Protein AF-X0WJG1-F1 (afdb_monomer_lite)

pLDDT: mean 90.68, std 10.4, range [37.47, 98.19]

Foldseek 3Di:
DADVVVLCVPFDAAKEAAFDPPAQFLLVVLVVVVVVDDWDPVLSVVLNVVCVVVVPDGRLTFGPRPDMHHDPVDVVRVQLVVQLVVQCVSGIVHSRNGNSSSCVVSVHDGHHDYVVSCVNHDDDPDPPD

Sequence (129 aa):
VGDLNEFCSEVPNWFSISKHPHRNCIYDEIKAVVKLKGIDLNDAFDQHRRYDIDGFPKNFGLGENGVMLRDLSDKKVHDICDMWWDEYSKGIKRDQCSLMYCFWKLGYMPDLFSQSIFNKYFVCHRKHG

Radius of gyration: 15.27 Å; chains: 1; bounding box: 34×35×36 Å

Structure (mmCIF, N/CA/C/O backbone):
data_AF-X0WJG1-F1
#
_entry.id   AF-X0WJG1-F1
#
loop_
_atom_site.group_PDB
_atom_site.id
_atom_site.type_symbol
_atom_site.label_atom_id
_atom_site.label_alt_id
_atom_site.label_comp_id
_atom_site.label_asym_id
_atom_site.label_entity_id
_atom_site.label_seq_id
_atom_site.pdbx_PDB_ins_code
_atom_site.Cartn_x
_atom_site.Cartn_y
_atom_site.Cartn_z
_atom_site.occupancy
_atom_site.B_iso_or_equiv
_atom_site.auth_seq_id
_atom_site.auth_comp_id
_atom_site.auth_asym_id
_atom_site.auth_atom_id
_atom_site.pdbx_PDB_model_num
ATOM 1 N N . VAL A 1 1 ? 22.676 10.203 -12.153 1.00 57.69 1 VAL A N 1
ATOM 2 C CA . VAL A 1 1 ? 21.242 9.841 -12.232 1.00 57.69 1 VAL A CA 1
ATOM 3 C C . VAL A 1 1 ? 21.205 8.406 -12.719 1.00 57.69 1 VAL A C 1
ATOM 5 O O . VAL A 1 1 ? 21.928 8.135 -13.669 1.00 57.69 1 VAL A O 1
ATOM 8 N N . GLY A 1 2 ? 20.529 7.496 -12.013 1.00 68.81 2 GLY A N 1
ATOM 9 C CA . GLY A 1 2 ? 20.475 6.082 -12.407 1.00 68.81 2 GLY A CA 1
ATOM 10 C C . GLY A 1 2 ? 19.674 5.875 -13.696 1.00 68.81 2 GLY A C 1
ATOM 11 O O . GLY A 1 2 ? 18.798 6.685 -14.003 1.00 68.81 2 GLY A O 1
ATOM 12 N N . ASP A 1 3 ? 19.987 4.820 -14.450 1.00 84.75 3 ASP A N 1
ATOM 13 C CA . ASP A 1 3 ? 19.256 4.451 -15.667 1.00 84.75 3 ASP A CA 1
ATOM 14 C C . ASP A 1 3 ? 17.943 3.739 -15.296 1.00 84.75 3 ASP A C 1
ATOM 16 O O . ASP A 1 3 ? 17.934 2.745 -14.567 1.00 84.75 3 ASP A O 1
ATOM 20 N N . LEU A 1 4 ? 16.815 4.262 -15.784 1.00 84.12 4 LEU A N 1
ATOM 21 C CA . LEU A 1 4 ? 15.493 3.687 -15.529 1.00 84.12 4 LEU A CA 1
ATOM 22 C C . LEU A 1 4 ? 15.304 2.322 -16.203 1.00 84.12 4 LEU A C 1
ATOM 24 O O . LEU A 1 4 ? 14.582 1.489 -15.665 1.00 84.12 4 LEU A O 1
ATOM 28 N N . ASN A 1 5 ? 15.952 2.065 -17.341 1.00 85.81 5 ASN A N 1
ATOM 29 C CA . ASN A 1 5 ? 15.894 0.766 -18.010 1.00 85.81 5 ASN A CA 1
ATOM 30 C C . ASN A 1 5 ? 16.617 -0.305 -17.189 1.00 85.81 5 ASN A C 1
ATOM 32 O O . ASN A 1 5 ? 16.128 -1.429 -17.078 1.00 85.81 5 ASN A O 1
ATOM 36 N N . GLU A 1 6 ? 17.751 0.050 -16.578 1.00 88.56 6 GLU A N 1
ATOM 37 C CA . GLU A 1 6 ? 18.448 -0.838 -15.645 1.00 88.56 6 GLU A CA 1
ATOM 38 C C . GLU A 1 6 ? 17.585 -1.113 -14.411 1.00 88.56 6 GLU A C 1
ATOM 40 O O . GLU A 1 6 ? 17.425 -2.270 -14.033 1.00 88.56 6 GLU A O 1
ATOM 45 N N . PHE A 1 7 ? 16.961 -0.080 -13.831 1.00 87.69 7 PHE A N 1
ATOM 46 C CA . PHE A 1 7 ? 16.031 -0.255 -12.712 1.00 87.69 7 PHE A CA 1
ATOM 47 C C . PHE A 1 7 ? 14.886 -1.214 -13.068 1.00 87.69 7 PHE A C 1
ATOM 49 O O . PHE A 1 7 ? 14.675 -2.190 -12.353 1.00 87.69 7 PHE A O 1
ATOM 56 N N . CYS A 1 8 ? 14.200 -0.990 -14.194 1.00 86.75 8 CYS A N 1
ATOM 57 C CA . CYS A 1 8 ? 13.125 -1.863 -14.676 1.00 86.75 8 CYS A CA 1
ATOM 58 C C . CYS A 1 8 ? 13.588 -3.297 -14.974 1.00 86.75 8 CYS A C 1
ATOM 60 O O . CYS A 1 8 ? 12.767 -4.202 -14.998 1.00 86.75 8 CYS A O 1
ATOM 62 N N .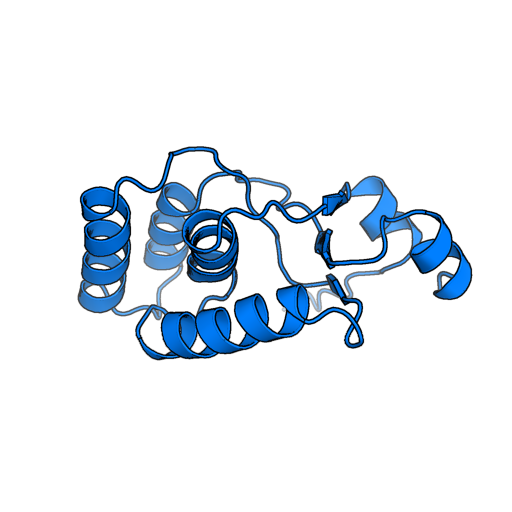 SER A 1 9 ? 14.881 -3.516 -15.218 1.00 87.12 9 SER A N 1
ATOM 63 C CA . SER A 1 9 ? 15.435 -4.858 -15.429 1.00 87.12 9 SER A CA 1
ATOM 64 C C . SER A 1 9 ? 15.780 -5.573 -14.113 1.00 87.12 9 SER A C 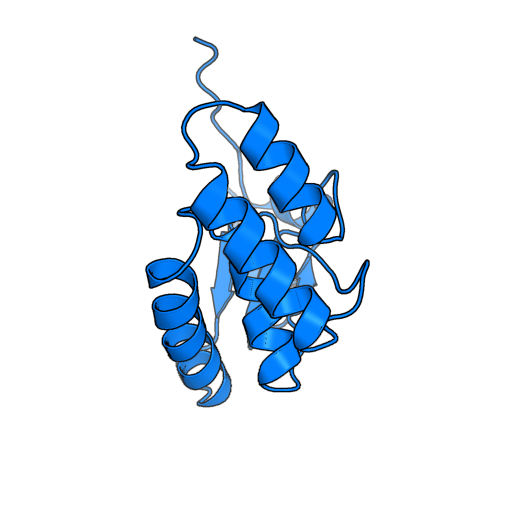1
ATOM 66 O O . SER A 1 9 ? 15.892 -6.796 -14.101 1.00 87.12 9 SER A O 1
ATOM 68 N N . GLU A 1 10 ? 15.960 -4.835 -13.010 1.00 86.06 10 GLU A N 1
ATOM 69 C CA . GLU A 1 10 ? 16.345 -5.370 -11.692 1.00 86.06 10 GLU A CA 1
ATOM 70 C C . GLU A 1 10 ? 15.166 -5.622 -10.743 1.00 86.06 10 GLU A C 1
ATOM 72 O O . GLU A 1 10 ? 15.313 -6.387 -9.786 1.00 86.06 10 GLU A O 1
ATOM 77 N N . VAL A 1 11 ? 14.007 -4.997 -10.975 1.00 84.62 11 VAL A N 1
ATOM 78 C CA . VAL A 1 11 ? 12.799 -5.211 -10.162 1.00 84.62 11 VAL A CA 1
ATOM 79 C C . VAL A 1 11 ? 11.711 -5.938 -10.958 1.00 84.62 11 VAL A C 1
ATOM 81 O O . VAL A 1 11 ? 11.576 -5.688 -12.149 1.00 84.62 11 VAL A O 1
ATOM 84 N N . PRO A 1 12 ? 10.908 -6.824 -10.338 1.00 80.38 12 PRO A N 1
ATOM 85 C CA . PRO A 1 12 ? 9.774 -7.455 -11.013 1.00 80.38 12 PRO A CA 1
ATOM 86 C C . PRO A 1 12 ? 8.743 -6.440 -11.532 1.00 80.38 12 PRO A C 1
ATOM 88 O O . PRO A 1 12 ? 8.494 -5.402 -10.913 1.00 80.38 12 PRO A O 1
ATOM 91 N N . ASN A 1 13 ? 8.110 -6.754 -12.664 1.00 79.12 13 ASN A N 1
ATOM 92 C CA . ASN A 1 13 ? 7.489 -5.716 -13.496 1.00 79.12 13 ASN A CA 1
ATOM 93 C C . ASN A 1 13 ? 6.014 -5.428 -13.207 1.00 79.12 13 ASN A C 1
ATOM 95 O O . ASN A 1 13 ? 5.543 -4.344 -13.546 1.00 79.12 13 ASN A O 1
ATOM 99 N N . TRP A 1 14 ? 5.263 -6.364 -12.622 1.00 92.88 14 TRP A N 1
ATOM 100 C CA . TRP A 1 14 ? 3.807 -6.208 -12.577 1.00 92.88 14 TRP A CA 1
ATOM 101 C C . TRP A 1 14 ? 3.380 -5.144 -11.548 1.00 92.88 14 TRP A C 1
ATOM 103 O O . TRP A 1 14 ? 2.638 -4.225 -11.894 1.00 92.88 14 TRP A O 1
ATOM 113 N N . PHE A 1 15 ? 3.903 -5.199 -10.315 1.00 95.81 15 PHE A N 1
ATOM 114 C CA . PHE A 1 15 ? 3.747 -4.142 -9.311 1.00 95.81 15 PHE A CA 1
ATOM 115 C C . PHE A 1 15 ? 4.878 -4.205 -8.271 1.00 95.81 15 PHE A C 1
ATOM 117 O O . PHE A 1 15 ? 4.848 -5.014 -7.345 1.00 95.81 15 PHE A O 1
ATOM 124 N N . SER A 1 16 ? 5.850 -3.301 -8.397 1.00 95.69 16 SER A N 1
ATOM 125 C CA . SER A 1 16 ? 7.003 -3.168 -7.500 1.00 95.69 16 SER A CA 1
ATOM 126 C C . SER A 1 16 ? 6.957 -1.861 -6.712 1.00 95.69 16 SER A C 1
ATOM 128 O O . SER A 1 16 ? 6.669 -0.802 -7.269 1.00 95.69 16 SER A O 1
ATOM 130 N N . ILE A 1 17 ? 7.276 -1.910 -5.420 1.00 95.31 17 ILE A N 1
ATOM 131 C CA . ILE A 1 17 ? 7.202 -0.773 -4.491 1.00 95.31 17 ILE A CA 1
ATOM 132 C C . ILE A 1 17 ? 8.468 -0.719 -3.639 1.00 95.31 17 ILE A C 1
ATOM 134 O O . ILE A 1 17 ? 8.979 -1.754 -3.204 1.00 95.31 17 ILE A O 1
ATOM 138 N N . SER A 1 18 ? 8.967 0.485 -3.351 1.00 94.50 18 SER A N 1
ATOM 139 C CA . SER A 1 18 ? 10.063 0.636 -2.396 1.00 94.50 18 SER A CA 1
ATOM 140 C C . SER A 1 18 ? 9.629 0.150 -1.014 1.00 94.50 18 SER A C 1
ATOM 142 O O . SER A 1 18 ? 8.633 0.614 -0.456 1.00 94.50 18 SER A O 1
ATOM 144 N N . LYS A 1 19 ? 10.367 -0.801 -0.439 1.00 94.31 19 LYS A N 1
ATOM 145 C CA . LYS A 1 19 ? 10.077 -1.313 0.902 1.00 94.31 19 LYS A CA 1
ATOM 146 C C . LYS A 1 19 ? 10.222 -0.200 1.937 1.00 94.31 19 LYS A C 1
ATOM 148 O O . LYS A 1 19 ? 11.221 0.515 1.942 1.00 94.31 19 LYS A O 1
ATOM 153 N N . HIS A 1 20 ? 9.271 -0.103 2.862 1.00 92.81 20 HIS A N 1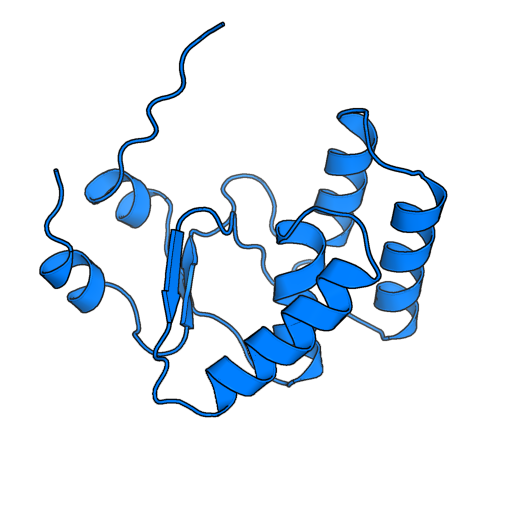
ATOM 154 C CA . HIS A 1 20 ? 9.362 0.861 3.949 1.00 92.81 20 HIS A CA 1
ATOM 155 C C . HIS A 1 20 ? 10.578 0.542 4.851 1.00 92.81 20 HIS A C 1
ATOM 157 O O . HIS A 1 20 ? 10.696 -0.580 5.353 1.00 92.81 20 HIS A O 1
ATOM 163 N N . PRO A 1 21 ? 11.479 1.507 5.124 1.00 90.00 21 PRO A N 1
ATOM 164 C CA . PRO A 1 21 ? 12.761 1.228 5.783 1.00 90.00 21 PRO A CA 1
ATOM 165 C C . PRO A 1 21 ? 12.638 0.887 7.275 1.00 90.00 21 PRO A C 1
ATOM 167 O O . PRO A 1 21 ? 13.478 0.174 7.819 1.00 90.00 21 PRO A O 1
ATOM 170 N N . HIS A 1 22 ? 11.602 1.395 7.953 1.00 90.69 22 HIS A N 1
ATOM 171 C CA . HIS A 1 22 ? 11.472 1.287 9.416 1.00 90.69 22 HIS A CA 1
ATOM 172 C C . HIS A 1 22 ? 10.293 0.449 9.926 1.00 90.69 22 HIS A C 1
ATOM 174 O O . HIS A 1 22 ? 10.228 0.160 11.118 1.00 90.69 22 HIS A O 1
ATOM 180 N N . ARG A 1 23 ? 9.323 0.110 9.075 1.00 93.56 23 ARG A N 1
ATOM 181 C CA . ARG A 1 23 ? 8.040 -0.482 9.477 1.00 93.56 23 ARG A CA 1
ATOM 182 C C . ARG A 1 23 ? 7.609 -1.502 8.438 1.00 93.56 23 ARG A C 1
ATOM 184 O O . ARG A 1 23 ? 7.993 -1.408 7.282 1.00 93.56 23 ARG A O 1
ATOM 191 N N . ASN A 1 24 ? 6.833 -2.484 8.880 1.00 95.25 24 ASN A N 1
ATOM 192 C CA . ASN A 1 24 ? 6.353 -3.596 8.053 1.00 95.25 24 ASN A CA 1
ATOM 193 C C . ASN A 1 24 ? 4.841 -3.845 8.225 1.00 95.25 24 ASN A C 1
ATOM 195 O O . ASN A 1 24 ? 4.303 -4.857 7.787 1.00 95.25 24 ASN A O 1
ATOM 199 N N . CYS A 1 25 ? 4.155 -2.952 8.936 1.00 95.62 25 CYS A N 1
ATOM 200 C CA . CYS A 1 25 ? 2.810 -3.171 9.440 1.00 95.62 25 CYS A CA 1
ATOM 201 C C . CYS A 1 25 ? 1.998 -1.879 9.314 1.00 95.62 25 CYS A C 1
ATOM 203 O O . CYS A 1 25 ? 2.387 -0.859 9.888 1.00 95.62 25 CYS A O 1
ATOM 205 N N . ILE A 1 26 ? 0.859 -1.929 8.611 1.00 95.56 26 ILE A N 1
ATOM 206 C CA . ILE A 1 26 ? -0.053 -0.780 8.470 1.00 95.56 26 ILE A CA 1
ATOM 207 C C . ILE A 1 26 ? -0.517 -0.271 9.840 1.00 95.56 26 ILE A C 1
ATOM 209 O O . ILE A 1 26 ? -0.569 0.934 10.059 1.00 95.56 26 ILE A O 1
ATOM 213 N N . TYR A 1 27 ? -0.820 -1.158 10.793 1.00 96.19 27 TYR A N 1
ATOM 214 C CA . TYR A 1 27 ? -1.298 -0.742 12.117 1.00 96.19 27 TYR A CA 1
ATOM 215 C C . TYR A 1 27 ? -0.270 0.114 12.869 1.00 96.19 27 TYR A C 1
ATOM 217 O O . TYR A 1 27 ? -0.634 1.052 13.581 1.00 96.19 27 TYR A O 1
ATOM 225 N N . ASP A 1 28 ? 1.018 -0.190 12.701 1.00 95.38 28 ASP A N 1
ATOM 226 C CA . ASP A 1 28 ? 2.095 0.593 13.301 1.00 95.38 28 ASP A CA 1
ATOM 227 C C . ASP A 1 28 ? 2.346 1.892 12.527 1.00 95.38 28 ASP A C 1
ATOM 229 O O . ASP A 1 28 ? 2.661 2.910 13.147 1.00 95.38 28 ASP A O 1
ATOM 233 N N . GLU A 1 29 ? 2.143 1.891 11.203 1.00 94.94 29 GLU A N 1
ATOM 234 C CA . GLU A 1 29 ? 2.147 3.108 10.382 1.00 94.94 29 GLU A CA 1
ATOM 235 C C . GLU A 1 29 ? 1.044 4.071 10.824 1.00 94.94 29 GLU A C 1
ATOM 237 O O . GLU A 1 29 ? 1.346 5.214 11.148 1.00 94.94 29 GLU A O 1
ATOM 242 N N . ILE A 1 30 ? -0.205 3.610 10.949 1.00 94.00 30 ILE A N 1
ATOM 243 C CA . ILE A 1 30 ? -1.339 4.437 11.392 1.00 94.00 30 ILE A CA 1
ATOM 244 C C . ILE A 1 30 ? -1.026 5.092 12.746 1.00 94.00 30 ILE A C 1
ATOM 246 O O . ILE A 1 30 ? -1.191 6.301 12.913 1.00 94.00 30 ILE A O 1
ATOM 250 N N . LYS A 1 31 ? -0.484 4.330 13.705 1.00 93.25 31 LYS A N 1
ATOM 251 C CA . LYS A 1 31 ? -0.066 4.871 15.011 1.00 93.25 31 LYS A CA 1
ATOM 252 C C . LYS A 1 31 ? 1.059 5.900 14.891 1.00 93.25 31 LYS A C 1
ATOM 254 O O . LYS A 1 31 ? 1.067 6.878 15.637 1.00 93.25 31 LYS A O 1
ATOM 259 N N . ALA A 1 32 ? 2.034 5.676 14.012 1.00 92.56 32 ALA A N 1
ATOM 260 C CA . ALA A 1 32 ? 3.132 6.613 13.789 1.00 92.56 32 ALA A CA 1
ATOM 261 C C . ALA A 1 32 ? 2.634 7.912 13.142 1.00 92.56 32 ALA A C 1
ATOM 263 O O . ALA A 1 32 ? 3.000 8.999 13.581 1.00 92.56 32 ALA A O 1
ATOM 264 N N . VAL A 1 33 ? 1.751 7.792 12.155 1.00 90.81 33 VAL A N 1
ATOM 265 C CA . VAL A 1 33 ? 1.101 8.892 11.445 1.00 90.81 33 VAL A CA 1
ATOM 266 C C . VAL A 1 33 ? 0.292 9.768 12.398 1.00 90.81 33 VAL A C 1
ATOM 268 O O . VAL A 1 33 ? 0.467 10.983 12.398 1.00 90.81 33 VAL A O 1
ATOM 271 N N . VAL A 1 34 ? -0.506 9.164 13.282 1.00 90.88 34 VAL A N 1
ATOM 272 C CA . VAL A 1 34 ? -1.268 9.884 14.315 1.00 90.88 34 VAL A CA 1
ATOM 273 C C . VAL A 1 34 ? -0.362 10.737 15.216 1.00 90.88 34 VAL A C 1
ATOM 275 O O . VAL A 1 34 ? -0.714 11.860 15.576 1.00 90.88 34 VAL A O 1
ATOM 278 N N . LYS A 1 35 ? 0.841 10.251 15.548 1.00 89.44 35 LYS A N 1
ATOM 279 C CA . LYS A 1 35 ? 1.800 10.997 16.383 1.00 89.44 35 LYS A CA 1
ATOM 280 C C . LYS A 1 35 ? 2.400 12.219 15.683 1.00 89.44 35 LYS A C 1
ATOM 282 O O . LYS A 1 35 ? 2.840 13.136 16.372 1.00 89.44 35 LYS A O 1
ATOM 287 N N . LEU A 1 36 ? 2.431 12.249 14.348 1.00 82.75 36 LEU A N 1
ATOM 288 C CA . LEU A 1 36 ? 3.086 13.310 13.571 1.00 82.75 36 LEU A CA 1
ATOM 289 C C . LEU A 1 36 ? 2.287 14.628 13.500 1.00 82.75 36 LEU A C 1
ATOM 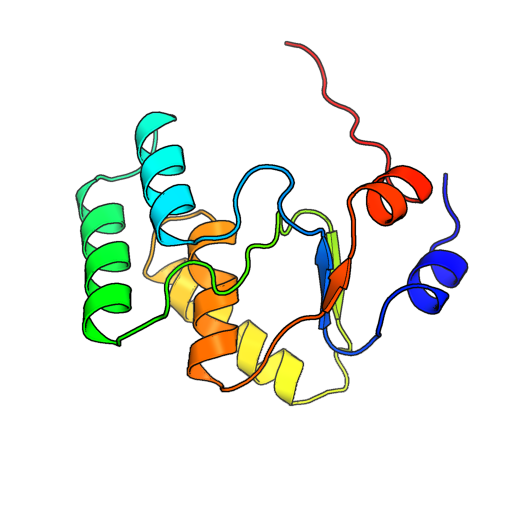291 O O . LEU A 1 36 ? 2.808 15.600 12.962 1.00 82.75 36 LEU A O 1
ATOM 295 N N . LYS A 1 37 ? 1.101 14.697 14.129 1.00 70.56 37 LYS A N 1
ATOM 296 C CA . LYS A 1 37 ? 0.123 15.806 14.065 1.00 70.56 37 LYS A CA 1
ATOM 297 C C . LYS A 1 37 ? -0.418 16.034 12.637 1.00 70.56 37 LYS A C 1
ATOM 299 O O . LYS A 1 37 ? 0.251 15.767 11.647 1.00 70.56 37 LYS A O 1
ATOM 304 N N . GLY A 1 38 ? -1.658 16.522 12.530 1.00 77.31 38 GLY A N 1
ATOM 305 C CA . GLY A 1 38 ? -2.302 16.835 11.240 1.00 77.31 38 GLY A CA 1
ATOM 306 C C . GLY A 1 38 ? -3.170 15.723 10.637 1.00 77.31 38 GLY A C 1
ATOM 307 O O . GLY A 1 38 ? -3.472 15.770 9.450 1.00 77.31 38 GLY A O 1
ATOM 308 N N . ILE A 1 39 ? -3.564 14.732 11.439 1.00 86.69 39 ILE A N 1
ATOM 309 C CA . ILE A 1 39 ? -4.433 13.616 11.041 1.00 86.69 39 ILE A CA 1
ATOM 310 C C . ILE A 1 39 ? -5.611 13.581 12.014 1.00 86.69 39 ILE A C 1
ATOM 312 O O . ILE A 1 39 ? -5.397 13.732 13.220 1.00 86.69 39 ILE A O 1
ATOM 316 N N . ASP A 1 40 ? -6.827 13.379 11.509 1.00 88.94 40 ASP A N 1
ATOM 317 C CA . ASP A 1 40 ? -8.003 13.187 12.356 1.00 88.94 40 ASP A CA 1
ATOM 318 C C . ASP A 1 40 ? -7.929 11.828 13.076 1.00 88.94 40 ASP A C 1
ATOM 320 O O . ASP A 1 40 ? -7.656 10.786 12.473 1.00 88.94 40 ASP A O 1
ATOM 324 N N . LEU A 1 41 ? -8.124 11.844 14.397 1.00 90.12 41 LEU A N 1
ATOM 325 C CA . LEU A 1 41 ? -8.029 10.644 15.229 1.00 90.12 41 LEU A CA 1
ATOM 326 C C . LEU A 1 41 ? -9.176 9.663 14.977 1.00 90.12 41 LEU A C 1
ATOM 328 O O . LEU A 1 41 ? -8.958 8.458 15.098 1.00 90.12 41 LEU A O 1
ATOM 332 N N . ASN A 1 42 ? -10.365 10.160 14.636 1.00 92.25 42 ASN A N 1
ATOM 333 C CA . ASN A 1 42 ? -11.519 9.324 14.332 1.00 92.25 42 ASN A CA 1
ATOM 334 C C . ASN A 1 42 ? -11.295 8.600 13.007 1.00 92.25 42 ASN A C 1
ATOM 336 O O . ASN A 1 42 ? -11.411 7.380 12.979 1.00 92.25 42 ASN A O 1
ATOM 340 N N . ASP A 1 43 ? -10.836 9.302 11.964 1.00 93.00 43 ASP A N 1
ATOM 341 C CA . ASP A 1 43 ? -10.504 8.676 10.673 1.00 93.00 43 ASP A CA 1
ATOM 342 C C . ASP A 1 43 ? -9.447 7.573 10.842 1.00 93.00 43 ASP A C 1
ATOM 344 O O . ASP A 1 43 ? -9.545 6.484 10.266 1.00 93.00 43 ASP A O 1
ATOM 348 N N . ALA A 1 44 ? -8.435 7.834 11.676 1.00 94.06 44 ALA A N 1
ATOM 349 C CA . ALA A 1 44 ? -7.391 6.865 11.979 1.00 94.06 44 ALA A CA 1
ATOM 350 C C . ALA A 1 44 ? -7.910 5.640 12.734 1.00 94.06 44 ALA A C 1
ATOM 352 O O . ALA A 1 44 ? -7.533 4.505 12.422 1.00 94.06 44 ALA A O 1
ATOM 353 N N . PHE A 1 45 ? -8.766 5.868 13.729 1.00 94.62 45 PHE A N 1
ATOM 354 C CA . PHE A 1 45 ? -9.384 4.810 14.512 1.00 94.62 45 PHE A CA 1
ATOM 355 C C . PHE A 1 45 ? -10.332 3.962 13.661 1.00 94.62 45 PHE A C 1
ATOM 357 O O . PHE A 1 45 ? -10.255 2.734 13.709 1.00 94.62 45 PHE A O 1
ATOM 364 N N . ASP A 1 46 ? -11.160 4.591 12.831 1.00 95.44 46 ASP A N 1
ATOM 365 C CA . ASP A 1 46 ? -12.112 3.912 11.959 1.00 95.44 46 ASP A CA 1
ATOM 366 C C . ASP A 1 46 ? -11.397 3.076 10.899 1.00 95.44 46 ASP A C 1
ATOM 368 O O . ASP A 1 46 ? -11.747 1.913 10.692 1.00 95.44 46 ASP A O 1
ATOM 372 N N . GLN A 1 47 ? -10.342 3.605 10.269 1.00 96.31 47 GLN A N 1
ATOM 373 C CA . GLN A 1 47 ? -9.524 2.832 9.330 1.00 96.31 47 GLN A CA 1
ATOM 374 C C . GLN A 1 47 ? -8.841 1.643 10.016 1.00 96.31 47 GLN A C 1
ATOM 376 O O . GLN A 1 47 ? -8.934 0.519 9.522 1.00 96.31 47 GLN A O 1
ATOM 381 N N . HIS A 1 48 ? -8.222 1.853 11.184 1.00 96.19 48 HIS A N 1
ATOM 382 C CA . HIS A 1 48 ? -7.617 0.767 11.958 1.00 96.19 48 HIS A CA 1
ATOM 383 C C . HIS A 1 48 ? -8.649 -0.312 12.313 1.00 96.19 48 HIS A C 1
ATOM 385 O O . HIS A 1 48 ? -8.385 -1.505 12.164 1.00 96.19 48 HIS A O 1
ATOM 391 N N . ARG A 1 49 ? -9.824 0.094 12.802 1.00 96.88 49 ARG A N 1
ATOM 392 C CA . ARG A 1 49 ? -10.887 -0.817 13.232 1.00 96.88 49 ARG A CA 1
ATOM 393 C C . ARG A 1 49 ? -11.459 -1.614 12.064 1.00 96.88 49 ARG A C 1
ATOM 395 O O . ARG A 1 49 ? -11.683 -2.808 12.226 1.00 96.88 49 ARG A O 1
ATOM 402 N N . ARG A 1 50 ? -11.670 -0.996 10.896 1.00 97.19 50 ARG A N 1
ATOM 403 C CA . ARG A 1 50 ? -12.126 -1.707 9.687 1.00 97.19 50 ARG A CA 1
ATOM 404 C C . ARG A 1 50 ? -11.163 -2.825 9.298 1.00 97.19 50 ARG A C 1
ATOM 406 O O . ARG A 1 50 ? -11.607 -3.937 9.045 1.00 97.19 50 ARG A O 1
ATOM 413 N N . TYR A 1 51 ? -9.860 -2.551 9.297 1.00 97.25 51 TYR A N 1
ATOM 414 C C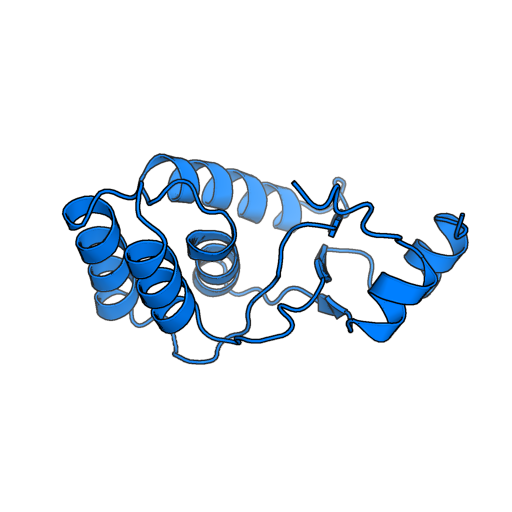A . TYR A 1 51 ? -8.858 -3.552 8.917 1.00 97.25 51 TYR A CA 1
ATOM 415 C C . TYR A 1 51 ? -8.768 -4.699 9.921 1.00 97.25 51 TYR A C 1
ATOM 417 O O . TYR A 1 51 ? -8.644 -5.854 9.516 1.00 97.25 51 TYR A O 1
ATOM 425 N N . ASP A 1 52 ? -8.893 -4.390 11.212 1.00 96.88 52 ASP A N 1
ATOM 426 C CA . ASP A 1 52 ? -8.906 -5.395 12.276 1.00 96.88 52 ASP A CA 1
ATOM 427 C C . ASP A 1 52 ? -10.144 -6.305 12.179 1.00 96.88 52 ASP A C 1
ATOM 429 O O . ASP A 1 52 ? -10.013 -7.526 12.218 1.00 96.88 52 ASP A O 1
ATOM 433 N N . ILE A 1 53 ? -11.332 -5.725 11.953 1.00 97.81 53 ILE A N 1
ATOM 434 C CA . ILE A 1 53 ? -12.591 -6.471 11.761 1.00 97.81 53 ILE A CA 1
ATOM 435 C C . ILE A 1 53 ? -12.534 -7.364 10.521 1.00 97.81 53 ILE A C 1
ATOM 437 O O . ILE A 1 53 ? -13.002 -8.500 10.560 1.00 97.81 53 ILE A O 1
ATOM 441 N N . ASP A 1 54 ? -11.956 -6.863 9.432 1.00 97.44 54 ASP A N 1
ATOM 442 C CA . ASP A 1 54 ? -11.775 -7.642 8.211 1.00 97.44 54 ASP A CA 1
ATOM 443 C C . ASP A 1 54 ? -10.771 -8.790 8.387 1.00 97.44 54 ASP A C 1
ATOM 445 O O . ASP A 1 54 ? -10.782 -9.731 7.597 1.00 97.44 54 ASP A O 1
ATOM 449 N N . GLY A 1 55 ? -9.915 -8.738 9.411 1.00 97.69 55 GLY A N 1
ATOM 450 C CA . GLY A 1 55 ? -8.880 -9.736 9.658 1.00 97.69 55 GLY A CA 1
ATOM 451 C C . GLY A 1 55 ? -7.595 -9.500 8.862 1.00 97.69 55 GLY A C 1
ATOM 452 O O . GLY A 1 55 ? -6.852 -10.451 8.609 1.00 97.69 55 GLY A O 1
ATOM 453 N N . PHE A 1 56 ? -7.304 -8.254 8.465 1.00 97.69 56 PHE A N 1
ATOM 454 C CA . PHE A 1 56 ? -6.053 -7.924 7.780 1.00 97.69 56 PHE A CA 1
ATOM 455 C C . PHE A 1 56 ? -4.849 -8.250 8.689 1.00 97.69 56 PHE A C 1
ATOM 457 O O . PHE A 1 56 ? -4.774 -7.758 9.824 1.00 97.69 56 PHE A O 1
ATOM 464 N N . PRO A 1 57 ? -3.887 -9.072 8.236 1.00 97.12 57 PRO A N 1
ATOM 465 C CA . PRO A 1 57 ? -2.824 -9.570 9.095 1.00 97.12 57 PRO A CA 1
ATOM 466 C C . PRO A 1 57 ? -1.839 -8.471 9.501 1.00 97.12 57 PRO A C 1
ATOM 468 O O . PRO A 1 57 ? -1.482 -7.572 8.738 1.00 97.12 57 PRO A O 1
ATOM 471 N N . LYS A 1 58 ? -1.321 -8.586 10.725 1.00 95.50 58 LYS A N 1
ATOM 472 C CA . LYS A 1 58 ? -0.163 -7.795 11.162 1.00 95.50 58 LYS A CA 1
ATOM 473 C C . LYS A 1 58 ? 1.077 -8.240 10.386 1.00 95.50 58 LYS A C 1
ATOM 475 O O . LYS A 1 58 ? 1.214 -9.415 10.062 1.00 95.50 58 LYS A O 1
ATOM 480 N N . ASN A 1 59 ? 2.010 -7.316 10.155 1.00 95.38 59 ASN A N 1
ATOM 481 C CA . ASN A 1 59 ? 3.287 -7.589 9.479 1.00 95.38 59 ASN A CA 1
ATOM 482 C C . ASN A 1 59 ? 3.169 -8.147 8.048 1.00 95.38 59 ASN A C 1
ATOM 484 O O . ASN A 1 59 ? 4.077 -8.833 7.584 1.00 95.38 59 ASN A O 1
ATOM 488 N N . PHE A 1 60 ? 2.082 -7.829 7.344 1.00 96.12 60 PHE A N 1
ATOM 489 C CA . PHE A 1 60 ? 1.848 -8.234 5.955 1.00 96.12 60 PHE A CA 1
ATOM 490 C C . PHE A 1 60 ? 2.909 -7.728 4.962 1.00 96.12 60 PHE A C 1
ATOM 492 O O . PHE A 1 60 ? 3.102 -8.309 3.901 1.00 96.12 60 PHE A O 1
ATOM 499 N N . GLY A 1 61 ? 3.592 -6.635 5.298 1.00 94.31 61 GLY A N 1
ATOM 500 C CA . GLY A 1 61 ? 4.389 -5.864 4.355 1.00 94.31 61 GLY A CA 1
ATOM 501 C C . GLY A 1 61 ? 4.018 -4.391 4.434 1.00 94.31 61 GLY A C 1
ATOM 502 O O . GLY A 1 61 ? 2.876 -4.043 4.744 1.00 94.31 61 GLY A O 1
ATOM 503 N N . LEU A 1 62 ? 4.983 -3.518 4.155 1.00 95.44 62 LEU A N 1
ATOM 504 C CA . LEU A 1 62 ? 4.744 -2.086 4.025 1.00 95.44 62 LEU A CA 1
ATOM 505 C C . LEU A 1 62 ? 5.688 -1.492 2.979 1.00 95.44 62 LEU A C 1
ATOM 507 O O . LEU A 1 62 ? 6.899 -1.726 3.023 1.00 95.44 62 LEU A O 1
ATOM 511 N N . GLY A 1 63 ? 5.124 -0.724 2.052 1.00 94.12 63 GLY A N 1
ATOM 512 C CA . GLY A 1 63 ? 5.874 0.110 1.120 1.00 94.12 63 GLY A CA 1
ATOM 513 C C . GLY A 1 63 ? 6.039 1.531 1.656 1.00 94.12 63 GLY A C 1
ATOM 514 O O . GLY A 1 63 ? 5.192 2.021 2.399 1.00 94.12 63 GLY A O 1
ATOM 515 N N . GLU A 1 64 ? 7.134 2.201 1.298 1.00 90.75 64 GLU A N 1
ATOM 516 C CA . GLU A 1 64 ? 7.269 3.653 1.480 1.00 90.75 64 GLU A CA 1
ATOM 517 C C . GLU A 1 64 ? 6.427 4.415 0.442 1.00 90.75 64 GLU A C 1
ATOM 519 O O . GLU A 1 64 ? 6.065 5.566 0.673 1.00 90.75 64 GLU A O 1
ATOM 524 N N . ASN A 1 65 ? 6.088 3.758 -0.675 1.00 91.00 65 ASN A N 1
ATOM 525 C CA . ASN A 1 65 ? 5.237 4.248 -1.766 1.00 91.00 65 ASN A CA 1
ATOM 526 C C . ASN A 1 65 ? 5.755 5.509 -2.487 1.00 91.00 65 ASN A C 1
ATOM 528 O O . ASN A 1 65 ? 5.080 6.039 -3.363 1.00 91.00 65 ASN A O 1
ATOM 532 N N . GLY A 1 66 ? 6.978 5.961 -2.193 1.00 88.75 66 GLY A N 1
ATOM 533 C CA . GLY A 1 66 ? 7.599 7.096 -2.883 1.00 88.75 66 GLY A CA 1
ATOM 534 C C . GLY A 1 66 ? 8.039 6.782 -4.317 1.00 88.75 66 GLY A C 1
ATOM 535 O O . GLY A 1 66 ? 8.027 7.665 -5.171 1.00 88.75 66 GLY A O 1
ATOM 536 N N . VAL A 1 67 ? 8.410 5.526 -4.593 1.00 91.50 67 VAL A N 1
ATOM 537 C CA . VAL A 1 67 ? 8.728 5.026 -5.938 1.00 91.50 67 VAL A CA 1
ATOM 538 C C . VAL A 1 67 ? 8.012 3.699 -6.153 1.00 91.50 67 VAL A C 1
ATOM 540 O O . VAL A 1 67 ? 8.098 2.792 -5.322 1.00 91.50 67 VAL A O 1
ATOM 543 N N . MET A 1 68 ? 7.322 3.591 -7.287 1.00 93.56 68 MET A N 1
ATOM 544 C CA . MET A 1 68 ? 6.591 2.398 -7.698 1.00 93.56 68 MET A CA 1
ATOM 545 C C . MET A 1 68 ? 6.784 2.143 -9.191 1.00 93.56 68 MET A C 1
ATOM 547 O O . MET A 1 68 ? 6.766 3.082 -9.988 1.00 93.56 68 MET A O 1
ATOM 551 N N . LEU A 1 69 ? 6.901 0.872 -9.563 1.00 94.12 69 LEU A N 1
ATOM 552 C CA . LEU A 1 69 ? 6.820 0.394 -10.939 1.00 94.12 69 LEU A CA 1
ATOM 553 C C . LEU A 1 69 ? 5.540 -0.429 -11.081 1.00 94.12 69 LEU A C 1
ATOM 555 O O . LEU A 1 69 ? 5.236 -1.249 -10.219 1.00 94.12 69 LEU A O 1
ATOM 559 N N . ARG A 1 70 ? 4.767 -0.176 -12.136 1.00 94.44 70 ARG A N 1
ATOM 560 C CA . ARG A 1 70 ? 3.460 -0.803 -12.354 1.00 94.44 70 ARG A CA 1
ATOM 561 C C . ARG A 1 70 ? 3.269 -1.095 -13.833 1.00 94.44 70 ARG A C 1
ATOM 563 O O . ARG A 1 70 ? 3.423 -0.184 -14.647 1.00 94.44 70 ARG A O 1
ATOM 570 N N . ASP A 1 71 ? 2.877 -2.319 -14.159 1.00 94.50 71 ASP A N 1
ATOM 571 C CA . ASP A 1 71 ? 2.472 -2.686 -15.512 1.00 94.50 71 ASP A CA 1
ATOM 572 C C . ASP A 1 71 ? 1.006 -2.306 -15.744 1.00 94.50 71 ASP A C 1
ATOM 574 O O . ASP A 1 71 ? 0.079 -2.996 -15.326 1.00 94.50 71 ASP A O 1
ATOM 578 N N . LEU A 1 72 ? 0.787 -1.188 -16.434 1.00 93.81 72 LEU A N 1
ATOM 579 C CA . LEU A 1 72 ? -0.558 -0.691 -16.731 1.00 93.81 72 LEU A CA 1
ATOM 580 C C . LEU A 1 72 ? -1.298 -1.520 -17.795 1.00 93.81 72 LEU A C 1
ATOM 582 O O . LEU A 1 72 ? -2.451 -1.215 -18.093 1.00 93.81 72 LEU A O 1
ATOM 586 N N . SER A 1 73 ? -0.674 -2.539 -18.388 1.00 94.88 73 SER A N 1
ATOM 587 C CA . SER A 1 73 ? -1.370 -3.493 -19.256 1.00 94.88 73 SER A CA 1
ATOM 588 C C . SER A 1 73 ? -2.012 -4.648 -18.476 1.00 94.88 73 SER A C 1
ATOM 590 O O . SER A 1 73 ? -2.941 -5.281 -18.981 1.00 94.88 73 SER A O 1
ATOM 592 N N . ASP A 1 74 ? -1.585 -4.895 -17.230 1.00 94.94 74 ASP A N 1
ATOM 593 C CA . ASP A 1 74 ? -2.138 -5.950 -16.382 1.00 94.94 74 ASP A CA 1
ATOM 594 C C . ASP A 1 74 ? -3.426 -5.475 -15.689 1.00 94.94 74 ASP A C 1
ATOM 596 O O . ASP A 1 74 ? -3.441 -4.515 -14.914 1.00 94.94 74 ASP A O 1
ATOM 600 N N . LYS A 1 75 ? -4.531 -6.195 -15.917 1.00 95.56 75 LYS A N 1
ATOM 601 C CA . LYS A 1 75 ? -5.824 -5.928 -15.273 1.00 95.56 75 LYS A CA 1
ATOM 602 C C . LYS A 1 75 ? -5.724 -5.904 -13.740 1.00 95.56 75 LYS A C 1
ATOM 604 O O . LYS A 1 75 ? -6.410 -5.106 -13.108 1.00 95.56 75 LYS A O 1
ATOM 609 N N . LYS A 1 76 ? -4.865 -6.729 -13.132 1.00 96.25 76 LYS A N 1
ATOM 610 C CA . LYS A 1 76 ? -4.684 -6.765 -11.669 1.00 96.25 76 LYS A CA 1
ATOM 611 C C . LYS A 1 76 ? -4.242 -5.410 -11.129 1.00 96.25 76 LYS A C 1
ATOM 613 O O . LYS A 1 76 ? -4.688 -4.999 -10.062 1.00 96.25 76 LYS A O 1
ATOM 618 N N . VAL A 1 77 ? -3.380 -4.715 -11.872 1.00 96.81 77 VAL A N 1
ATOM 619 C CA . VAL A 1 77 ? -2.873 -3.393 -11.493 1.00 96.81 77 VAL A CA 1
ATOM 620 C C . VAL A 1 77 ? -4.003 -2.370 -11.489 1.00 96.81 77 VAL A C 1
ATOM 622 O O . VAL A 1 77 ? -4.074 -1.576 -10.552 1.00 96.81 77 VAL A O 1
ATOM 625 N N . HIS A 1 78 ? -4.908 -2.419 -12.472 1.00 97.38 78 HIS A N 1
ATOM 626 C CA . HIS A 1 78 ? -6.111 -1.576 -12.496 1.00 97.38 78 HIS A CA 1
ATOM 627 C C . HIS A 1 78 ? -7.017 -1.853 -11.299 1.00 97.38 78 HIS A C 1
ATOM 629 O O . HIS A 1 78 ? -7.328 -0.926 -10.559 1.00 97.38 78 HIS A O 1
ATOM 635 N N . ASP A 1 79 ? -7.334 -3.125 -11.038 1.00 97.88 79 ASP A N 1
ATOM 636 C CA . ASP A 1 79 ? -8.192 -3.517 -9.912 1.00 97.88 79 ASP A CA 1
ATOM 637 C C . ASP A 1 79 ? -7.616 -3.027 -8.565 1.00 97.88 79 ASP A C 1
ATOM 639 O O . ASP A 1 79 ? -8.347 -2.516 -7.712 1.00 97.88 79 ASP A O 1
ATOM 643 N N . ILE A 1 80 ? -6.291 -3.124 -8.385 1.00 98.06 80 ILE A N 1
ATOM 644 C CA . ILE A 1 80 ? -5.596 -2.603 -7.200 1.00 98.06 80 ILE A CA 1
ATOM 645 C C . ILE A 1 80 ? -5.658 -1.076 -7.145 1.00 98.06 80 ILE A C 1
ATOM 647 O O . ILE A 1 80 ? -5.908 -0.532 -6.074 1.00 98.06 80 ILE A O 1
ATOM 651 N N . CYS A 1 81 ? -5.417 -0.373 -8.255 1.00 96.88 81 CYS A N 1
ATOM 652 C CA . CYS A 1 81 ? -5.413 1.092 -8.274 1.00 96.88 81 CYS A CA 1
ATOM 653 C C . CYS A 1 81 ? -6.804 1.680 -8.013 1.00 96.88 81 CYS A C 1
ATOM 655 O O . CYS A 1 81 ? -6.909 2.651 -7.265 1.00 96.88 81 CYS A O 1
ATOM 657 N N . ASP A 1 82 ? -7.854 1.075 -8.569 1.00 98.00 82 ASP A N 1
ATOM 658 C CA . ASP A 1 82 ? -9.239 1.505 -8.369 1.00 98.00 82 ASP A CA 1
ATOM 659 C C . ASP A 1 82 ? -9.669 1.308 -6.912 1.00 98.00 82 ASP A C 1
ATOM 661 O O . ASP A 1 82 ? -10.176 2.235 -6.273 1.00 98.00 82 ASP A O 1
ATOM 665 N N . MET A 1 83 ? -9.392 0.126 -6.346 1.00 97.88 83 MET A N 1
ATOM 666 C CA . MET A 1 83 ? -9.653 -0.134 -4.931 1.00 97.88 83 MET A CA 1
ATOM 667 C C . MET A 1 83 ? -8.816 0.781 -4.030 1.00 97.88 83 MET A C 1
ATOM 669 O O . MET A 1 83 ? -9.315 1.299 -3.032 1.00 97.88 83 MET A O 1
ATOM 673 N N . TRP A 1 84 ? -7.548 1.000 -4.377 1.00 97.62 84 TRP A N 1
ATOM 674 C CA . TRP A 1 84 ? -6.662 1.858 -3.604 1.00 97.62 84 TRP A CA 1
ATOM 675 C C . TRP A 1 84 ? -7.142 3.307 -3.592 1.00 97.62 84 TRP A C 1
ATOM 677 O O . TRP A 1 84 ? -7.134 3.932 -2.533 1.00 97.62 84 TRP A O 1
ATOM 687 N N . TRP A 1 85 ? -7.618 3.831 -4.721 1.00 97.06 85 TRP A N 1
ATOM 688 C CA . TRP A 1 85 ? -8.190 5.172 -4.782 1.00 97.06 85 TRP A CA 1
ATOM 689 C C . TRP A 1 85 ? -9.427 5.320 -3.890 1.00 97.06 85 TRP A C 1
ATOM 691 O O . TRP A 1 85 ? -9.536 6.295 -3.138 1.00 97.06 85 TRP A O 1
ATOM 701 N N . ASP A 1 86 ? -10.337 4.347 -3.929 1.00 96.62 86 ASP A N 1
ATOM 702 C CA . ASP A 1 86 ? -11.521 4.311 -3.066 1.00 96.62 86 ASP A CA 1
ATOM 703 C C . ASP A 1 86 ? -11.136 4.241 -1.575 1.00 96.62 86 ASP A C 1
ATOM 705 O O . ASP A 1 86 ? -11.614 5.033 -0.757 1.00 96.62 86 ASP A O 1
ATOM 709 N N . GLU A 1 87 ? -10.196 3.365 -1.219 1.00 96.31 87 GLU A N 1
ATOM 710 C CA . GLU A 1 87 ? -9.756 3.180 0.164 1.00 96.31 87 GLU A CA 1
ATOM 711 C C . GLU A 1 87 ? -8.986 4.398 0.703 1.00 96.31 87 GLU A C 1
ATOM 713 O O . GLU A 1 87 ? -9.239 4.857 1.819 1.00 96.31 87 GLU A O 1
ATOM 718 N N . TYR A 1 88 ? -8.097 4.988 -0.101 1.00 95.25 88 TYR A N 1
ATOM 719 C CA . TYR A 1 88 ? -7.406 6.238 0.228 1.00 95.25 88 TYR A CA 1
ATOM 720 C C . TYR A 1 88 ? -8.388 7.408 0.392 1.00 95.25 88 TYR A C 1
ATOM 722 O O . TYR A 1 88 ? -8.196 8.291 1.235 1.00 95.25 88 TYR A O 1
ATOM 730 N N . SER A 1 89 ? -9.471 7.429 -0.389 1.00 93.81 89 SER A N 1
ATOM 731 C CA . SER A 1 89 ? -10.497 8.474 -0.311 1.00 93.81 89 SER A CA 1
ATOM 732 C C . SER A 1 89 ? -11.334 8.378 0.967 1.00 93.81 89 SER A C 1
ATOM 734 O O . SER A 1 89 ? -11.694 9.417 1.521 1.00 93.81 89 SER A O 1
ATOM 736 N N . LYS A 1 90 ? -11.568 7.165 1.478 1.00 91.69 90 LYS A N 1
ATOM 737 C CA . LYS A 1 90 ? -12.321 6.902 2.719 1.00 91.69 90 LYS A CA 1
ATOM 738 C C . LYS A 1 90 ? -11.490 7.035 3.993 1.00 91.69 90 LYS A C 1
ATOM 740 O O . LYS A 1 90 ? -12.042 7.342 5.041 1.00 91.69 90 LYS A O 1
ATOM 745 N N . GLY A 1 91 ? -10.193 6.749 3.915 1.00 89.88 91 GLY A N 1
ATOM 746 C CA . GLY A 1 91 ? -9.298 6.740 5.067 1.00 89.88 91 GLY A CA 1
ATOM 747 C C . GLY A 1 91 ? -8.466 8.009 5.234 1.00 89.88 91 GLY A C 1
ATOM 748 O O . GLY A 1 91 ? -8.653 9.035 4.561 1.00 89.88 91 GLY A O 1
ATOM 749 N N . ILE A 1 92 ? -7.477 7.880 6.117 1.00 92.62 92 ILE A N 1
ATOM 750 C CA . ILE A 1 92 ? -6.424 8.867 6.324 1.00 92.62 92 ILE A CA 1
ATOM 751 C C . ILE A 1 92 ? -5.697 9.130 4.998 1.00 92.62 92 ILE A C 1
ATOM 753 O O . ILE A 1 92 ? -5.365 8.195 4.268 1.00 92.62 92 ILE A O 1
ATOM 757 N N . LYS A 1 93 ? -5.352 10.395 4.725 1.00 90.94 93 LYS A N 1
ATOM 758 C CA . LYS A 1 93 ? -4.603 10.833 3.528 1.00 90.94 93 LYS A CA 1
ATOM 759 C C . LYS A 1 93 ? -3.111 10.491 3.595 1.00 90.94 93 LYS A C 1
ATOM 761 O O . LYS A 1 93 ? -2.239 11.349 3.485 1.00 90.94 93 LYS A O 1
ATOM 766 N N . ARG A 1 94 ? -2.829 9.209 3.829 1.00 91.50 94 ARG A N 1
ATOM 767 C CA . ARG A 1 94 ? -1.509 8.580 3.823 1.00 91.50 94 ARG A CA 1
ATOM 768 C C . ARG A 1 94 ? -1.617 7.265 3.062 1.00 91.50 94 ARG A C 1
ATOM 770 O O . ARG A 1 94 ? -2.233 6.304 3.512 1.00 91.50 94 ARG A O 1
ATOM 777 N N . ASP A 1 95 ? -1.009 7.244 1.890 1.00 91.88 95 ASP A N 1
ATOM 778 C CA . ASP A 1 95 ? -0.932 6.099 0.985 1.00 91.88 95 ASP A CA 1
ATOM 779 C C . ASP A 1 95 ? -0.414 4.817 1.652 1.00 91.88 95 ASP A C 1
ATOM 781 O O . ASP A 1 95 ? -0.982 3.740 1.451 1.00 91.88 95 ASP A O 1
ATOM 785 N N . GLN A 1 96 ? 0.614 4.935 2.495 1.00 93.75 96 GLN A N 1
ATOM 786 C CA . GLN A 1 96 ? 1.198 3.820 3.252 1.00 93.75 96 GLN A CA 1
ATOM 787 C C . GLN A 1 96 ? 0.172 3.126 4.168 1.00 93.75 96 GLN A C 1
ATOM 789 O O . GLN A 1 96 ? 0.335 1.954 4.498 1.00 93.75 96 GLN A O 1
ATOM 794 N N . CYS A 1 97 ? -0.916 3.810 4.539 1.00 94.81 97 CYS A N 1
ATOM 795 C CA . CYS A 1 97 ? -1.970 3.265 5.391 1.00 94.81 97 CYS A CA 1
ATOM 796 C C . CYS A 1 97 ? -3.059 2.497 4.630 1.00 94.81 97 CYS A C 1
ATOM 798 O O . CYS A 1 97 ? -3.944 1.975 5.287 1.00 94.81 97 CYS A O 1
ATOM 800 N N . SER A 1 98 ? -3.053 2.440 3.294 1.00 96.56 98 SER A N 1
ATOM 801 C CA . SER A 1 98 ? -4.172 1.869 2.512 1.00 96.56 98 SER A CA 1
ATOM 802 C C . SER A 1 98 ? -3.746 0.862 1.445 1.00 96.56 98 SER A C 1
ATOM 804 O O . SER A 1 98 ? -4.439 -0.131 1.222 1.00 96.56 98 SER A O 1
ATOM 806 N N . LEU A 1 99 ? -2.591 1.066 0.806 1.00 97.00 99 LEU A N 1
ATOM 807 C CA . LEU A 1 99 ? -2.210 0.281 -0.370 1.00 97.00 99 LEU A CA 1
ATOM 808 C C . LEU A 1 99 ? -2.055 -1.222 -0.073 1.00 97.00 99 LEU A C 1
ATOM 810 O O . LEU A 1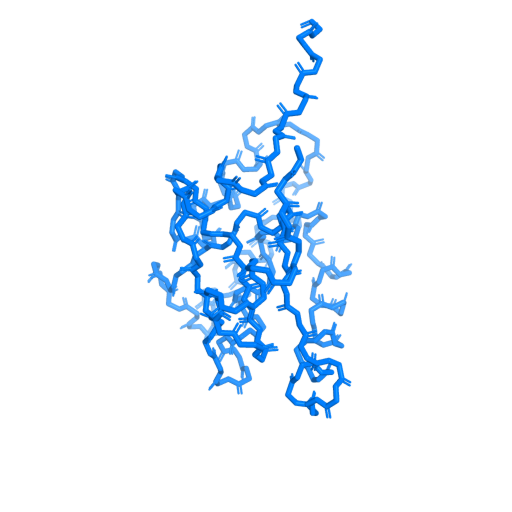 99 ? -2.637 -2.053 -0.768 1.00 97.00 99 LEU A O 1
ATOM 814 N N . MET A 1 100 ? -1.333 -1.593 0.991 1.00 97.00 100 MET A N 1
ATOM 815 C CA . MET A 1 100 ? -1.111 -3.014 1.312 1.00 97.00 100 MET A CA 1
ATOM 816 C C . MET A 1 100 ? -2.393 -3.744 1.741 1.00 97.00 100 MET A C 1
ATOM 818 O O . MET A 1 100 ? -2.505 -4.950 1.533 1.00 97.00 100 MET A O 1
ATOM 822 N N . TYR A 1 101 ? -3.381 -3.023 2.279 1.00 97.75 101 TYR A N 1
ATOM 823 C CA . TYR A 1 101 ? -4.702 -3.588 2.552 1.00 97.75 101 TYR A CA 1
ATOM 824 C C . TYR A 1 101 ? -5.432 -3.959 1.251 1.00 97.75 101 TYR A C 1
ATOM 826 O O . TYR A 1 101 ? -6.028 -5.031 1.177 1.00 97.75 101 TYR A O 1
ATOM 834 N N . CYS A 1 102 ? -5.324 -3.134 0.204 1.00 97.88 102 CYS A N 1
ATOM 835 C CA . CYS A 1 102 ? -5.939 -3.412 -1.100 1.00 97.88 102 CYS A CA 1
ATOM 836 C C . CYS A 1 102 ? -5.335 -4.662 -1.753 1.00 97.88 102 CYS A C 1
ATOM 838 O O . CYS A 1 102 ? -6.067 -5.527 -2.229 1.00 97.88 102 CYS A O 1
ATOM 840 N N . PHE A 1 103 ? -4.006 -4.803 -1.688 1.00 97.81 103 PHE A N 1
ATOM 841 C CA . PHE A 1 103 ? -3.315 -6.023 -2.113 1.00 97.81 103 PHE A CA 1
ATOM 842 C C . PHE A 1 103 ? -3.857 -7.264 -1.404 1.00 97.81 103 PHE A C 1
ATOM 844 O O . PHE A 1 103 ? -4.270 -8.218 -2.061 1.00 97.81 103 PHE A O 1
ATOM 851 N N . TRP A 1 104 ? -3.935 -7.230 -0.072 1.00 98.19 104 TRP A N 1
ATOM 852 C CA . TRP A 1 104 ? -4.465 -8.347 0.707 1.00 98.19 104 TRP A CA 1
ATOM 853 C C . TRP A 1 104 ? -5.922 -8.672 0.368 1.00 98.19 104 TRP A C 1
ATOM 855 O O . TRP A 1 104 ? -6.249 -9.837 0.151 1.00 98.19 104 TRP A O 1
ATOM 865 N N . LYS A 1 105 ? -6.792 -7.659 0.284 1.00 97.94 105 LYS A N 1
ATOM 866 C CA . LYS A 1 105 ? -8.227 -7.853 0.035 1.00 97.94 105 LYS A CA 1
ATOM 867 C C . LYS A 1 105 ? -8.497 -8.475 -1.336 1.00 97.94 105 LYS A C 1
ATOM 869 O O . LYS A 1 105 ? -9.424 -9.268 -1.468 1.00 97.94 105 LYS A O 1
ATOM 874 N N . LEU A 1 106 ? -7.681 -8.131 -2.334 1.00 97.69 106 LEU A N 1
ATOM 875 C CA . LEU A 1 106 ? -7.755 -8.681 -3.689 1.00 97.69 106 LEU A CA 1
ATOM 876 C C . LEU A 1 106 ? -6.957 -9.986 -3.864 1.00 97.69 106 LEU A C 1
ATOM 878 O O . LEU A 1 106 ? -7.014 -10.590 -4.932 1.00 97.69 106 LEU A O 1
ATOM 882 N N . GLY A 1 107 ? -6.237 -10.445 -2.834 1.00 97.31 107 GLY A N 1
ATOM 883 C CA . GLY A 1 107 ? -5.485 -11.703 -2.865 1.00 97.31 107 GLY A CA 1
ATOM 884 C C . GLY A 1 107 ? -4.142 -11.635 -3.602 1.00 97.31 107 GLY A C 1
ATOM 885 O O . GLY A 1 107 ? -3.679 -12.654 -4.113 1.00 97.31 107 GLY A O 1
ATOM 886 N N . TYR A 1 108 ? -3.503 -10.464 -3.656 1.00 96.12 108 TYR A N 1
ATOM 887 C CA . TYR A 1 108 ? -2.221 -10.234 -4.333 1.00 96.12 108 TYR A CA 1
ATOM 888 C C . TYR A 1 108 ? -1.125 -9.748 -3.363 1.00 96.12 108 TYR A C 1
ATOM 890 O O . TYR A 1 108 ? -1.426 -9.256 -2.279 1.00 96.12 108 TYR A O 1
ATOM 898 N N . MET A 1 109 ? 0.152 -9.858 -3.757 1.00 94.06 109 MET A N 1
ATOM 899 C CA . MET A 1 109 ? 1.314 -9.362 -2.991 1.00 94.06 109 MET A CA 1
ATOM 900 C C . MET A 1 109 ? 2.249 -8.562 -3.894 1.00 94.06 109 MET A C 1
ATOM 902 O O . MET A 1 109 ? 2.809 -9.178 -4.791 1.00 94.06 109 MET A O 1
ATOM 906 N N . PRO A 1 110 ? 2.494 -7.263 -3.667 1.00 94.94 110 PRO A N 1
ATOM 907 C CA . PRO A 1 110 ? 3.455 -6.535 -4.484 1.00 94.94 110 PRO A CA 1
ATOM 908 C C . PRO A 1 110 ? 4.878 -7.025 -4.228 1.00 94.94 110 PRO A C 1
ATOM 910 O O . PRO A 1 110 ? 5.206 -7.525 -3.147 1.00 94.94 110 PRO A O 1
ATOM 913 N N . ASP A 1 111 ? 5.748 -6.768 -5.192 1.00 95.19 111 ASP A N 1
ATOM 914 C CA . ASP A 1 111 ? 7.180 -6.943 -5.029 1.00 95.19 111 ASP A CA 1
ATOM 915 C C . ASP A 1 111 ? 7.762 -5.754 -4.251 1.00 95.19 111 ASP A C 1
ATOM 917 O O . ASP A 1 111 ? 7.633 -4.592 -4.637 1.00 95.19 111 ASP A O 1
ATOM 921 N N . LEU A 1 112 ? 8.393 -6.027 -3.108 1.00 94.56 112 LEU A N 1
ATOM 922 C CA . LEU A 1 112 ? 8.992 -4.994 -2.260 1.00 94.56 112 LEU A CA 1
ATOM 923 C C . LEU A 1 112 ? 10.506 -4.955 -2.468 1.00 94.56 112 LEU A C 1
ATOM 925 O O . LEU A 1 112 ? 11.236 -5.782 -1.914 1.00 94.56 112 LEU A O 1
ATOM 929 N N . PHE A 1 113 ? 10.998 -3.979 -3.232 1.00 94.00 113 PHE A N 1
ATOM 930 C CA . PHE A 1 113 ? 12.433 -3.843 -3.479 1.00 94.00 113 PHE A CA 1
ATOM 931 C C . PHE A 1 113 ? 13.146 -3.107 -2.339 1.00 94.00 113 PHE A C 1
ATOM 933 O O . PHE A 1 113 ? 12.583 -2.259 -1.641 1.00 94.00 113 PHE A O 1
ATOM 940 N N . SER A 1 114 ? 14.411 -3.466 -2.118 1.00 92.50 114 SER A N 1
ATOM 941 C CA . SER A 1 114 ? 15.183 -2.998 -0.966 1.00 92.50 114 SER A CA 1
ATOM 942 C C . SER A 1 114 ? 15.609 -1.532 -1.081 1.00 92.50 114 SER A C 1
ATOM 944 O O . SER A 1 114 ? 15.741 -0.977 -2.174 1.00 92.50 114 SER A O 1
ATOM 946 N N . GLN A 1 115 ? 15.960 -0.935 0.061 1.00 89.25 115 GLN A N 1
ATOM 947 C CA . GLN A 1 115 ? 16.565 0.397 0.102 1.00 89.25 115 GLN A CA 1
ATOM 948 C C . GLN A 1 115 ? 17.885 0.472 -0.688 1.00 89.25 115 GLN A C 1
ATOM 950 O O . GLN A 1 115 ? 18.245 1.540 -1.170 1.00 89.25 115 GLN A O 1
ATOM 955 N N . SER A 1 116 ? 18.603 -0.646 -0.856 1.00 90.44 116 SER A N 1
ATOM 956 C CA . SER A 1 116 ? 19.824 -0.679 -1.670 1.00 90.44 116 SER A CA 1
ATOM 957 C C . SER A 1 116 ? 19.521 -0.447 -3.148 1.00 90.44 116 SER A C 1
ATOM 959 O O . SER A 1 116 ? 20.232 0.318 -3.791 1.00 90.44 116 SER A O 1
ATOM 961 N N . ILE A 1 117 ? 18.459 -1.071 -3.673 1.00 89.69 117 ILE A N 1
ATOM 962 C CA . ILE A 1 117 ? 18.011 -0.842 -5.054 1.00 89.69 117 ILE A CA 1
ATOM 963 C C . ILE A 1 117 ? 17.501 0.595 -5.177 1.00 89.69 117 ILE A C 1
ATOM 965 O O . ILE A 1 117 ? 17.903 1.314 -6.084 1.00 89.69 117 ILE A O 1
ATOM 969 N N . PHE A 1 118 ? 16.699 1.059 -4.213 1.00 89.88 118 PHE A N 1
ATOM 970 C CA . PHE A 1 118 ? 16.223 2.442 -4.203 1.00 89.88 118 PHE A CA 1
ATOM 971 C C . PHE A 1 118 ? 17.381 3.450 -4.270 1.00 89.88 118 PHE A C 1
ATOM 973 O O . PHE A 1 118 ? 17.407 4.296 -5.157 1.00 89.88 118 PHE A O 1
ATOM 980 N N . ASN A 1 119 ? 18.368 3.334 -3.378 1.00 89.25 119 ASN A N 1
ATOM 981 C CA . ASN A 1 119 ? 19.493 4.270 -3.289 1.00 89.25 119 ASN A CA 1
ATOM 982 C C . ASN A 1 119 ? 20.441 4.194 -4.493 1.00 89.25 119 ASN A C 1
ATOM 984 O O . ASN A 1 119 ? 21.169 5.151 -4.750 1.00 89.25 119 ASN A O 1
ATOM 988 N N . LYS A 1 120 ? 20.458 3.066 -5.216 1.00 90.00 120 LYS A N 1
ATOM 989 C CA . LYS A 1 120 ? 21.239 2.913 -6.448 1.00 90.00 120 LYS A CA 1
ATOM 990 C C . LYS A 1 120 ? 20.699 3.811 -7.564 1.00 90.00 120 LYS A C 1
ATOM 992 O O . LYS A 1 120 ? 21.486 4.407 -8.295 1.00 90.00 120 LYS A O 1
ATOM 997 N N . TYR A 1 121 ? 19.376 3.935 -7.672 1.00 89.06 121 TYR A N 1
ATOM 998 C CA . TYR A 1 121 ? 18.725 4.607 -8.801 1.00 89.06 121 TYR A CA 1
ATOM 999 C C . TYR A 1 121 ? 18.134 5.981 -8.463 1.00 89.06 121 TYR A C 1
ATOM 1001 O O . TYR A 1 121 ? 18.109 6.866 -9.321 1.00 89.06 121 TYR A O 1
ATOM 1009 N N . PHE A 1 122 ? 17.716 6.196 -7.215 1.00 88.25 122 PHE A N 1
ATOM 1010 C CA . PHE A 1 122 ? 16.989 7.385 -6.779 1.00 88.25 122 PHE A CA 1
ATOM 1011 C C . PHE A 1 122 ? 17.739 8.120 -5.665 1.00 88.25 122 PHE A C 1
ATOM 1013 O O . PHE A 1 122 ? 18.218 7.524 -4.702 1.00 88.25 122 PHE A O 1
ATOM 1020 N N . VAL A 1 123 ? 17.812 9.448 -5.779 1.00 82.75 123 VAL A N 1
ATOM 1021 C CA . VAL A 1 123 ? 18.425 10.324 -4.771 1.00 82.75 123 VAL A CA 1
ATOM 1022 C C . VAL A 1 123 ? 17.336 11.162 -4.116 1.00 82.75 123 VAL A C 1
ATOM 1024 O O . VAL A 1 123 ? 16.611 11.899 -4.782 1.00 82.75 123 VAL A O 1
ATOM 1027 N N . CYS A 1 124 ? 17.229 11.076 -2.791 1.00 71.31 124 CYS A N 1
ATOM 1028 C CA . CYS A 1 124 ? 16.297 11.897 -2.029 1.00 71.31 124 CYS A CA 1
ATOM 1029 C C . CYS A 1 124 ? 16.935 13.260 -1.721 1.00 71.31 124 CYS A C 1
ATOM 1031 O O . CYS A 1 124 ? 17.784 13.380 -0.836 1.00 71.31 124 CYS A O 1
ATOM 1033 N N . HIS A 1 125 ? 16.514 14.307 -2.427 1.00 70.94 125 HIS A N 1
ATOM 1034 C CA . HIS A 1 125 ? 16.920 15.677 -2.118 1.00 70.94 125 HIS A CA 1
ATOM 1035 C C . HIS A 1 125 ? 16.083 16.229 -0.955 1.00 70.94 125 HIS A C 1
ATOM 1037 O O . HIS A 1 125 ? 15.135 16.986 -1.157 1.00 70.94 125 HIS A O 1
ATOM 1043 N N . ARG A 1 126 ? 16.416 15.859 0.288 1.00 58.53 126 ARG A N 1
ATOM 1044 C CA . ARG A 1 126 ? 15.822 16.517 1.462 1.00 58.53 126 ARG A CA 1
ATOM 1045 C C . ARG A 1 126 ? 16.430 17.910 1.613 1.00 58.53 126 ARG A C 1
ATOM 1047 O O . ARG A 1 126 ? 17.566 18.031 2.072 1.00 58.53 126 ARG A O 1
ATOM 1054 N N . LYS A 1 127 ? 15.679 18.966 1.278 1.00 45.03 127 LYS A N 1
ATOM 1055 C CA . LYS A 1 127 ? 15.994 20.308 1.787 1.00 45.03 127 LYS A CA 1
ATOM 1056 C C . LYS A 1 127 ? 15.885 20.236 3.310 1.00 45.03 127 LYS A C 1
ATOM 1058 O O . LYS A 1 127 ? 14.791 20.051 3.831 1.00 45.03 127 LYS A O 1
ATOM 1063 N N . HIS A 1 128 ? 17.022 20.292 3.998 1.00 43.00 128 HIS A N 1
ATOM 1064 C CA . HIS A 1 128 ? 17.036 20.569 5.428 1.00 43.00 128 HIS A CA 1
ATOM 1065 C C . HIS A 1 128 ? 16.493 21.991 5.581 1.00 43.00 128 HIS A C 1
ATOM 1067 O O . HIS A 1 128 ? 17.109 22.935 5.086 1.00 43.00 128 HIS A O 1
ATOM 1073 N N . GLY A 1 129 ? 15.284 22.097 6.127 1.00 37.47 129 GLY A N 1
ATOM 1074 C CA . GLY A 1 129 ? 14.729 23.339 6.652 1.00 37.47 129 GLY A CA 1
ATOM 1075 C C . GLY A 1 129 ? 15.032 23.429 8.134 1.00 37.47 129 GLY A C 1
ATOM 1076 O O . GLY A 1 129 ? 15.030 22.354 8.777 1.00 37.47 129 GLY A O 1
#

Organism: NCBI:txid412755

Secondary structure (DSSP, 8-state):
---HHHHHHHS-SSEEEEEPSS---HHHHHHHHHHTSSS-HHHHHHHHHHHHHHTPPTTS--EEEEEEEE-TTSHHHHHHHHHHHHHHHHS-S-GGGTHHHHHHHHT---EEE-HHHHHHH--------

InterPro domains:
  IPR048354 TOD1/MUCI70, glycosyltransferase-like domain [PF04765] (12-118)